Protein AF-A0A495XMM5-F1 (afdb_monomer_lite)

Structure (mmCIF, N/CA/C/O backbone):
data_AF-A0A495XMM5-F1
#
_entry.id   AF-A0A495XMM5-F1
#
loop_
_atom_site.group_PDB
_atom_site.id
_atom_site.type_symbol
_atom_site.label_atom_id
_atom_site.label_alt_id
_atom_site.label_comp_id
_atom_site.label_asym_id
_atom_site.label_entity_id
_atom_site.label_seq_id
_atom_site.pdbx_PDB_ins_code
_atom_site.Cartn_x
_atom_site.Cartn_y
_atom_site.Cartn_z
_atom_site.occupancy
_atom_site.B_iso_or_equiv
_atom_site.auth_seq_id
_atom_site.auth_comp_id
_atom_site.auth_asym_id
_atom_site.auth_atom_id
_atom_site.pdbx_PDB_model_num
ATOM 1 N N . MET A 1 1 ? 1.224 4.793 22.493 1.00 37.12 1 MET A N 1
ATOM 2 C CA . MET A 1 1 ? 0.704 6.177 22.544 1.00 37.12 1 MET A CA 1
ATOM 3 C C . MET A 1 1 ? -0.684 6.191 21.921 1.00 37.12 1 MET A C 1
ATOM 5 O O . MET A 1 1 ? -0.795 5.988 20.718 1.00 37.12 1 MET A O 1
ATOM 9 N N . SER A 1 2 ? -1.733 6.308 22.738 1.00 44.47 2 SER A N 1
ATOM 10 C CA . SER A 1 2 ? -3.119 6.412 22.265 1.00 44.47 2 SER A CA 1
ATOM 11 C C . SER A 1 2 ? -3.433 7.889 22.044 1.00 44.47 2 SER A C 1
ATOM 13 O O . SER A 1 2 ? -3.660 8.629 22.998 1.00 44.47 2 SER A O 1
ATOM 15 N N . THR A 1 3 ? -3.341 8.349 20.799 1.00 59.44 3 THR A N 1
ATOM 16 C CA . THR A 1 3 ? -3.779 9.694 20.415 1.00 59.44 3 THR A CA 1
ATOM 17 C C . THR A 1 3 ? -5.295 9.676 20.283 1.00 59.44 3 THR A C 1
ATOM 19 O O . THR A 1 3 ? -5.822 8.925 19.460 1.00 59.44 3 THR A O 1
ATOM 22 N N . ARG A 1 4 ? -5.988 10.481 21.092 1.00 71.69 4 ARG A N 1
ATOM 23 C CA . ARG A 1 4 ? -7.437 10.683 20.992 1.00 71.69 4 ARG A CA 1
ATOM 24 C C . ARG A 1 4 ? -7.745 11.173 19.560 1.00 71.69 4 ARG A C 1
ATOM 26 O O . ARG A 1 4 ? -7.145 12.171 19.158 1.00 71.69 4 ARG A O 1
ATOM 33 N N . PRO A 1 5 ? -8.555 10.456 18.761 1.00 71.00 5 PRO A N 1
ATOM 34 C CA . PRO A 1 5 ? -8.818 10.844 17.378 1.00 71.00 5 PRO A CA 1
ATOM 35 C C . PRO A 1 5 ? -9.567 12.177 17.334 1.00 71.00 5 PRO A C 1
ATOM 37 O O . PRO A 1 5 ? -10.424 12.431 18.183 1.00 71.00 5 PRO A O 1
ATOM 40 N N . THR A 1 6 ? -9.230 13.032 16.368 1.00 81.69 6 THR A N 1
ATOM 41 C CA . THR A 1 6 ? -9.952 14.299 16.174 1.00 81.69 6 THR A CA 1
ATOM 42 C C . THR A 1 6 ? -11.375 14.029 15.661 1.00 81.69 6 THR A C 1
ATOM 44 O O . THR A 1 6 ? -11.627 12.949 15.110 1.00 81.69 6 THR A O 1
ATOM 47 N N . PRO A 1 7 ? -12.321 14.974 15.811 1.00 82.94 7 PRO A N 1
ATOM 48 C CA . PRO A 1 7 ? -13.683 14.815 15.295 1.00 82.94 7 PRO A CA 1
ATOM 49 C C . PRO A 1 7 ? -13.724 14.460 13.801 1.00 82.94 7 PRO A C 1
ATOM 51 O O . PRO A 1 7 ? -14.493 13.596 13.387 1.00 82.94 7 PRO A O 1
ATOM 54 N N . GLU A 1 8 ? -12.829 15.033 12.996 1.00 81.31 8 GLU A N 1
ATOM 55 C CA . GLU A 1 8 ? -12.727 14.758 11.557 1.00 81.31 8 GLU A CA 1
ATOM 56 C C . GLU A 1 8 ? -12.232 13.330 11.294 1.00 81.31 8 GLU A C 1
ATOM 58 O O . GLU A 1 8 ? -12.701 12.649 10.381 1.00 81.31 8 GLU A O 1
ATOM 63 N N . GLN A 1 9 ? -11.299 12.840 12.119 1.00 80.25 9 GLN A N 1
ATOM 64 C CA . GLN A 1 9 ? -10.826 11.459 12.044 1.00 80.25 9 GLN A CA 1
ATOM 65 C C . GLN A 1 9 ? -11.920 10.467 12.449 1.00 80.25 9 GLN A C 1
ATOM 67 O O . GLN A 1 9 ? -12.014 9.399 11.848 1.00 80.25 9 GLN A O 1
ATOM 72 N N . LEU A 1 10 ? -12.753 10.811 13.434 1.00 83.00 10 LEU A N 1
ATOM 73 C CA . LEU A 1 10 ? -13.906 10.001 13.832 1.00 83.00 10 LEU A CA 1
ATOM 74 C C . LEU A 1 10 ? -14.955 9.939 12.719 1.00 83.00 10 LEU A C 1
ATOM 76 O O . LEU A 1 10 ? -15.338 8.836 12.333 1.00 83.00 10 LEU A O 1
ATOM 80 N N . ALA A 1 11 ? -15.321 11.082 12.134 1.00 83.62 11 ALA A N 1
ATOM 81 C CA . ALA A 1 11 ? -16.253 11.147 11.008 1.00 83.62 11 ALA A CA 1
ATOM 82 C C . ALA A 1 11 ? -15.767 10.305 9.815 1.00 83.62 11 ALA A C 1
ATOM 84 O O . ALA A 1 11 ? -16.528 9.547 9.218 1.00 83.62 11 ALA A O 1
ATOM 85 N N . ALA A 1 12 ? -14.466 10.356 9.516 1.00 80.69 12 ALA A N 1
ATOM 86 C CA . ALA A 1 12 ? -13.848 9.517 8.497 1.00 80.69 12 ALA A CA 1
ATOM 87 C C . ALA A 1 12 ? -13.974 8.012 8.814 1.00 80.69 12 ALA A C 1
ATOM 89 O O . ALA A 1 12 ? -14.273 7.204 7.931 1.00 80.69 12 ALA A O 1
ATOM 90 N N . VAL A 1 13 ? -13.738 7.616 10.072 1.00 80.88 13 VAL A N 1
ATOM 91 C CA . VAL A 1 13 ? -13.847 6.213 10.513 1.00 80.88 13 VAL A CA 1
ATOM 92 C C . VAL A 1 13 ? -15.293 5.726 10.432 1.00 80.88 13 VAL A C 1
ATOM 94 O O . VAL A 1 13 ? -15.527 4.580 10.047 1.00 80.88 13 VAL A O 1
ATOM 97 N N . GLU A 1 14 ? -16.255 6.573 10.781 1.00 83.19 14 GLU A N 1
ATOM 98 C CA . GLU A 1 14 ? -17.683 6.263 10.710 1.00 83.19 14 GLU A CA 1
ATOM 99 C C . GLU A 1 14 ? -18.170 6.156 9.266 1.00 83.19 14 GLU A C 1
ATOM 101 O O . GLU A 1 14 ? -18.809 5.163 8.920 1.00 83.19 14 GLU A O 1
ATOM 106 N N . ALA A 1 15 ? -17.763 7.073 8.385 1.00 82.38 15 ALA A N 1
ATOM 107 C CA . ALA A 1 15 ? -18.044 6.979 6.952 1.00 82.38 15 ALA A CA 1
ATOM 108 C C . ALA A 1 15 ? -17.518 5.658 6.356 1.00 82.38 15 ALA A C 1
ATOM 110 O O . ALA A 1 15 ? -18.215 4.971 5.608 1.00 82.38 15 ALA A O 1
ATOM 111 N N . PHE A 1 16 ? -16.315 5.231 6.755 1.00 81.62 16 PHE A N 1
ATOM 112 C CA . PHE A 1 16 ? -15.768 3.927 6.366 1.00 81.62 16 PHE A CA 1
ATOM 113 C C . PHE A 1 16 ? -16.545 2.743 6.985 1.00 81.62 16 PHE A C 1
ATOM 115 O O . PHE A 1 16 ? -16.642 1.650 6.408 1.00 81.62 16 PHE A O 1
ATOM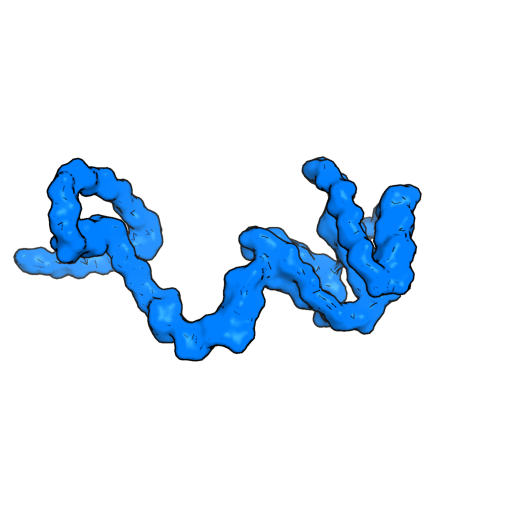 122 N N . ALA A 1 17 ? -17.136 2.932 8.167 1.00 78.75 17 ALA A N 1
ATOM 123 C CA . ALA A 1 17 ? -17.948 1.917 8.826 1.00 78.75 17 ALA A CA 1
ATOM 124 C C . ALA A 1 17 ? -19.274 1.646 8.092 1.00 78.75 17 ALA A C 1
ATOM 126 O O . ALA A 1 17 ? -19.701 0.490 8.071 1.00 78.75 17 ALA A O 1
ATOM 127 N N . VAL A 1 18 ? -19.849 2.636 7.407 1.00 80.69 18 VAL A N 1
ATOM 128 C CA . VAL A 1 18 ? -21.060 2.469 6.579 1.00 80.69 18 VAL A CA 1
ATOM 129 C C . VAL A 1 18 ? -20.804 1.575 5.353 1.00 80.69 18 VAL A C 1
ATOM 131 O O . VAL A 1 18 ? -21.699 0.868 4.905 1.00 80.69 18 VAL A O 1
ATOM 134 N N . GLY A 1 19 ? -19.553 1.483 4.879 1.00 74.88 19 GLY A N 1
ATOM 135 C CA . GLY A 1 19 ? -19.141 0.496 3.870 1.00 74.88 19 GLY A CA 1
ATOM 136 C C . GLY A 1 19 ? -19.214 0.956 2.411 1.00 74.88 19 GLY A C 1
ATOM 137 O O . GLY A 1 19 ? -19.203 0.103 1.528 1.00 74.88 19 GLY A O 1
ATOM 138 N N . GLY A 1 20 ? -19.256 2.268 2.162 1.00 78.81 20 GLY A N 1
ATOM 139 C CA . GLY A 1 20 ? -19.187 2.862 0.821 1.00 78.81 20 GLY A CA 1
ATOM 140 C C . GLY A 1 20 ? -17.787 3.344 0.415 1.00 78.81 20 GLY A C 1
ATOM 141 O O . GLY A 1 20 ? -16.792 3.112 1.107 1.00 78.81 20 GLY A O 1
ATOM 142 N N . HIS A 1 21 ? -17.719 4.052 -0.715 1.00 82.00 21 HIS A N 1
ATOM 143 C CA . HIS A 1 21 ? -16.507 4.739 -1.164 1.00 82.00 21 HIS A CA 1
ATOM 144 C C . HIS A 1 21 ? -16.313 6.033 -0.371 1.00 82.00 21 HIS A C 1
ATOM 146 O O . HIS A 1 21 ? -17.196 6.886 -0.343 1.00 82.00 21 HIS A O 1
ATOM 152 N N . VAL A 1 22 ? -15.148 6.187 0.257 1.00 83.00 22 VAL A N 1
ATOM 153 C CA . VAL A 1 22 ? -14.806 7.378 1.041 1.00 83.00 22 VAL A CA 1
ATOM 154 C C . VAL A 1 22 ? -13.532 7.985 0.476 1.00 83.00 22 VAL A C 1
ATOM 156 O O . VAL A 1 22 ? -12.514 7.304 0.353 1.00 83.00 22 VAL A O 1
ATOM 159 N N . VAL A 1 23 ? -13.581 9.276 0.159 1.00 84.00 23 VAL A N 1
ATOM 160 C CA . VAL A 1 23 ? -12.405 10.054 -0.234 1.00 84.00 23 VAL A CA 1
ATOM 161 C C . VAL A 1 23 ? -11.940 10.851 0.976 1.00 84.00 23 VAL A C 1
ATOM 163 O O . VAL A 1 23 ? -12.687 11.649 1.531 1.00 84.00 23 VAL A O 1
ATOM 166 N N . LEU A 1 24 ? -10.694 10.624 1.392 1.00 80.62 24 LEU A N 1
ATOM 167 C CA . LEU A 1 24 ? -10.082 11.333 2.513 1.00 80.62 24 LEU A CA 1
ATOM 168 C C . LEU A 1 24 ? -9.039 12.308 1.992 1.00 80.62 24 LEU A C 1
ATOM 170 O O . LEU A 1 24 ? -7.893 11.936 1.724 1.00 80.62 24 LEU A O 1
ATOM 174 N N . GLN A 1 25 ? -9.436 13.570 1.878 1.00 81.44 25 GLN A N 1
ATOM 175 C CA . GLN A 1 25 ? -8.492 14.646 1.640 1.00 81.44 25 GLN A CA 1
ATOM 176 C C . GLN A 1 25 ? -7.784 14.990 2.944 1.00 81.44 25 GLN A C 1
ATOM 178 O O . GLN A 1 25 ? -8.400 15.179 3.989 1.00 81.44 25 GLN A O 1
ATOM 183 N N . ALA A 1 26 ? -6.463 15.064 2.891 1.00 77.06 26 ALA A N 1
ATOM 184 C CA . ALA A 1 26 ? -5.683 15.360 4.072 1.00 77.06 26 ALA A CA 1
ATOM 185 C C . ALA A 1 26 ? -4.384 16.066 3.683 1.00 77.06 26 ALA A C 1
ATOM 187 O O . ALA A 1 26 ? -3.757 15.709 2.682 1.00 77.06 26 ALA A O 1
ATOM 188 N N . GLY A 1 27 ? -3.954 17.031 4.494 1.00 72.25 27 GLY A N 1
ATOM 189 C CA . GLY A 1 27 ? -2.728 17.813 4.287 1.00 72.25 27 GLY A CA 1
ATOM 190 C C . GLY A 1 27 ? -1.446 17.055 4.648 1.00 72.25 27 GLY A C 1
ATOM 191 O O . GLY A 1 27 ? -1.483 15.996 5.283 1.00 72.25 27 GLY A O 1
ATOM 192 N N . ALA A 1 28 ? -0.283 17.544 4.218 1.00 71.00 28 ALA A N 1
ATOM 193 C CA . ALA A 1 28 ? 0.999 16.969 4.636 1.00 71.00 28 ALA A CA 1
ATOM 194 C C . ALA A 1 28 ? 1.088 16.921 6.178 1.00 71.00 28 ALA A C 1
ATOM 196 O O . ALA A 1 28 ? 0.619 17.826 6.857 1.00 71.00 28 ALA A O 1
ATOM 197 N N . GLY A 1 29 ? 1.606 15.826 6.742 1.00 66.81 29 GLY A N 1
ATOM 198 C CA . GLY A 1 29 ? 1.723 15.666 8.201 1.00 66.81 29 GLY A CA 1
ATOM 199 C C . GLY A 1 29 ? 0.424 15.356 8.967 1.00 66.81 29 GLY A C 1
ATOM 200 O O . GLY A 1 29 ? 0.499 14.987 10.132 1.00 66.81 29 GLY A O 1
ATOM 201 N N . SER A 1 30 ? -0.756 15.375 8.336 1.00 62.88 30 SER A N 1
ATOM 202 C CA . SER A 1 30 ? -2.057 15.217 9.020 1.00 62.88 30 SER A CA 1
ATOM 203 C C . SER A 1 30 ? -2.408 13.786 9.481 1.00 62.88 30 SER A C 1
ATOM 205 O O . SER A 1 30 ? -3.573 13.458 9.697 1.00 62.88 30 SER A O 1
ATOM 207 N N . GLY A 1 31 ? -1.431 12.880 9.565 1.00 69.62 31 GLY A N 1
ATOM 208 C CA . GLY A 1 31 ? -1.655 11.533 10.099 1.00 69.62 31 GLY A CA 1
ATOM 209 C C . GLY A 1 31 ? -2.531 10.598 9.250 1.00 69.62 31 GLY A C 1
ATOM 210 O O . GLY A 1 31 ? -3.039 9.629 9.800 1.00 69.62 31 GLY A O 1
ATOM 211 N N . LYS A 1 32 ? -2.673 10.813 7.929 1.00 81.06 32 LYS A N 1
ATOM 212 C CA . LYS A 1 32 ? -3.458 9.957 6.996 1.00 81.06 32 LYS A CA 1
ATOM 213 C C . LYS A 1 32 ? -3.307 8.458 7.241 1.00 81.06 32 LYS A C 1
ATOM 215 O O . LYS A 1 32 ? -4.281 7.736 7.430 1.00 81.06 32 LYS A O 1
ATOM 220 N N . THR A 1 33 ? -2.061 7.989 7.252 1.00 81.50 33 THR A N 1
ATOM 221 C CA . THR A 1 33 ? -1.749 6.572 7.457 1.00 81.50 33 THR A CA 1
ATOM 222 C C . THR A 1 33 ? -2.147 6.117 8.861 1.00 81.50 33 THR A C 1
ATOM 224 O O . THR A 1 33 ? -2.604 4.995 9.027 1.00 81.50 33 THR A O 1
ATOM 227 N N . THR A 1 34 ? -2.029 6.981 9.871 1.00 82.31 34 THR A N 1
ATOM 228 C CA . THR A 1 34 ? -2.466 6.689 11.242 1.00 82.31 34 THR A CA 1
ATOM 229 C C . THR A 1 34 ? -3.985 6.533 11.314 1.00 82.31 34 THR A C 1
ATOM 231 O O . THR A 1 34 ? -4.457 5.568 11.910 1.00 82.31 34 THR A O 1
ATOM 234 N N . THR A 1 35 ? -4.750 7.417 10.666 1.00 83.69 35 THR A N 1
ATOM 235 C CA . THR A 1 35 ? -6.216 7.318 10.598 1.00 83.69 35 THR A CA 1
ATOM 236 C C . THR A 1 35 ? -6.652 6.039 9.879 1.00 83.69 35 THR A C 1
ATOM 238 O O . THR A 1 35 ? -7.478 5.296 10.403 1.00 83.69 35 THR A O 1
ATOM 241 N N . LEU A 1 36 ? -6.031 5.705 8.743 1.00 84.06 36 LEU A N 1
ATOM 242 C CA . LEU A 1 36 ? -6.309 4.455 8.020 1.00 84.06 36 LEU A CA 1
ATOM 243 C C . LEU A 1 36 ? -5.967 3.204 8.845 1.00 84.06 36 LEU A C 1
ATOM 245 O O . LEU A 1 36 ? -6.710 2.225 8.818 1.00 84.06 36 LEU A O 1
ATOM 249 N N . VAL A 1 37 ? -4.883 3.228 9.626 1.00 86.06 37 VAL A N 1
ATOM 250 C CA . VAL A 1 37 ? -4.547 2.130 10.549 1.00 86.06 37 VAL A CA 1
ATOM 251 C C . VAL A 1 37 ? -5.612 1.982 11.640 1.00 86.06 37 VAL A C 1
ATOM 253 O O . VAL A 1 37 ? -5.971 0.857 11.986 1.00 86.06 37 VAL A O 1
ATOM 256 N N . GLN A 1 38 ? -6.152 3.084 12.170 1.00 82.94 38 GLN A N 1
ATOM 257 C CA . GLN A 1 38 ? -7.250 3.026 13.142 1.00 82.94 38 GLN A CA 1
ATOM 258 C C . GLN A 1 38 ? -8.523 2.428 12.525 1.00 82.94 38 GLN A C 1
ATOM 260 O O . GLN A 1 38 ? -9.127 1.538 13.126 1.00 82.94 38 GLN A O 1
ATOM 265 N N . MET A 1 39 ? -8.879 2.829 11.299 1.00 83.44 39 MET A N 1
ATOM 266 C CA . MET A 1 39 ? -9.998 2.238 10.550 1.00 83.44 39 MET A CA 1
ATOM 267 C C . MET A 1 39 ? -9.816 0.728 10.358 1.00 83.44 39 MET A C 1
ATOM 269 O O . MET A 1 39 ? -10.716 -0.057 10.665 1.00 83.44 39 MET A O 1
ATOM 273 N N . ALA A 1 40 ? -8.623 0.312 9.923 1.00 85.88 40 ALA A N 1
ATOM 274 C CA . ALA A 1 40 ? -8.274 -1.091 9.723 1.00 85.88 40 ALA A CA 1
ATOM 275 C C . ALA A 1 40 ? -8.324 -1.915 11.017 1.00 85.88 40 ALA A C 1
ATOM 277 O O . ALA A 1 40 ? -8.646 -3.098 10.978 1.00 85.88 40 ALA A O 1
ATOM 278 N N . ARG A 1 41 ? -8.022 -1.321 12.177 1.00 83.88 41 ARG A N 1
ATOM 279 C CA . ARG A 1 41 ? -8.148 -2.003 13.477 1.00 83.88 41 ARG A CA 1
ATOM 280 C C . ARG A 1 41 ? -9.602 -2.142 13.927 1.00 83.88 41 ARG A C 1
ATOM 282 O O . ARG A 1 41 ? -9.928 -3.137 14.565 1.00 83.88 41 ARG A O 1
ATOM 289 N N . ARG A 1 42 ? -10.468 -1.181 13.586 1.00 81.75 42 ARG A N 1
ATOM 290 C CA . ARG A 1 42 ? -11.888 -1.182 13.980 1.00 81.75 42 ARG A CA 1
ATOM 291 C C . ARG A 1 42 ? -12.722 -2.190 13.181 1.00 81.75 42 ARG A C 1
ATOM 293 O O . ARG A 1 42 ? -13.646 -2.775 13.736 1.00 81.75 42 ARG A O 1
ATOM 300 N N . LYS A 1 43 ? -12.386 -2.442 11.909 1.00 76.88 43 LYS A N 1
ATOM 301 C CA . LYS A 1 43 ? -13.019 -3.488 11.083 1.00 76.88 43 LYS A CA 1
ATOM 302 C C . LYS A 1 43 ? -12.047 -4.620 10.757 1.00 76.88 43 LYS A C 1
ATOM 304 O O . LYS A 1 43 ? -11.072 -4.422 10.043 1.00 76.88 43 LYS A O 1
ATOM 309 N N . ARG A 1 44 ? -12.379 -5.846 11.173 1.00 80.12 44 ARG A N 1
ATOM 310 C CA . ARG A 1 44 ? -11.622 -7.077 10.859 1.00 80.12 44 ARG A CA 1
ATOM 311 C C . ARG A 1 44 ? -11.933 -7.646 9.466 1.00 80.12 44 ARG A C 1
ATOM 313 O O . ARG A 1 44 ? -12.040 -8.856 9.303 1.00 80.12 44 ARG A O 1
ATOM 320 N N . ARG A 1 45 ? -12.131 -6.783 8.465 1.00 83.25 45 ARG A N 1
ATOM 321 C CA . ARG A 1 45 ? -12.361 -7.212 7.077 1.00 83.25 45 ARG A CA 1
ATOM 322 C C . ARG A 1 45 ? -11.035 -7.230 6.324 1.00 83.25 45 ARG A C 1
ATOM 324 O O . ARG A 1 45 ? -10.301 -6.254 6.466 1.00 83.25 45 ARG A O 1
ATOM 331 N N . PRO A 1 46 ? -10.741 -8.271 5.526 1.00 88.12 46 PRO A N 1
ATOM 332 C CA . PRO A 1 46 ? -9.537 -8.284 4.710 1.00 88.12 46 PRO A CA 1
ATOM 333 C C . PRO A 1 46 ? -9.509 -7.059 3.792 1.00 88.12 46 PRO A C 1
ATOM 335 O O . PRO A 1 46 ? -10.540 -6.669 3.239 1.00 88.12 46 PRO A O 1
ATOM 338 N N . GLY A 1 47 ? -8.343 -6.431 3.671 1.00 89.69 47 GLY A N 1
ATOM 339 C CA . GLY A 1 47 ? -8.182 -5.203 2.898 1.00 89.69 47 GLY A CA 1
ATOM 340 C C . GLY A 1 47 ? -6.775 -5.040 2.344 1.00 89.69 47 GLY A C 1
ATOM 341 O O . GLY A 1 47 ? -5.832 -5.666 2.823 1.00 89.69 47 GLY A O 1
ATOM 342 N N . GLN A 1 48 ? -6.640 -4.172 1.344 1.00 91.25 48 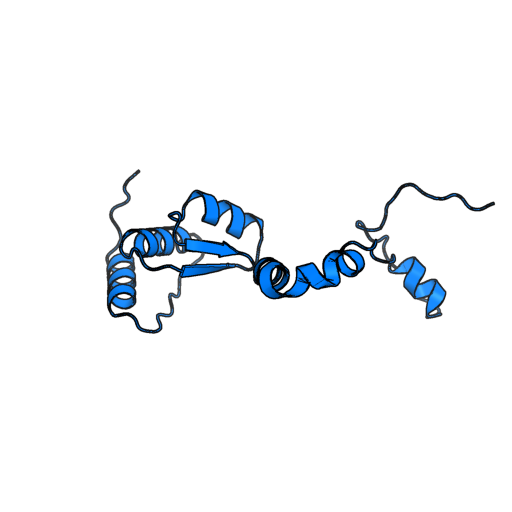GLN A N 1
ATOM 343 C CA . GLN A 1 48 ? -5.366 -3.874 0.702 1.00 91.25 48 GLN A CA 1
ATOM 344 C C . GL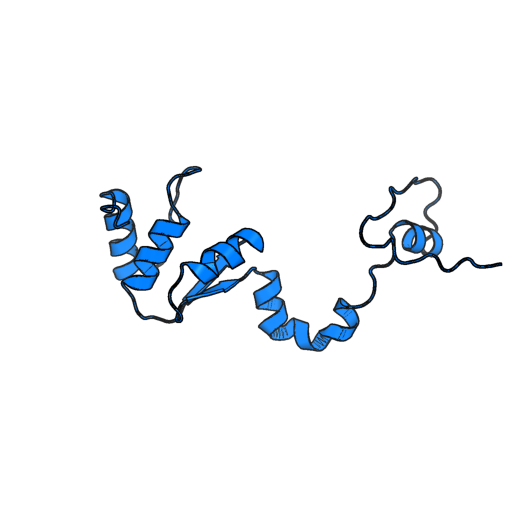N A 1 48 ? -5.115 -2.367 0.719 1.00 91.25 48 GLN A C 1
ATOM 346 O O . GLN A 1 48 ? -5.947 -1.579 0.272 1.00 91.25 48 GLN A O 1
ATOM 351 N N . TYR A 1 49 ? -3.957 -1.964 1.229 1.00 92.38 49 TYR A N 1
ATOM 352 C CA . TYR A 1 49 ? -3.487 -0.587 1.213 1.00 92.38 49 TYR A CA 1
ATOM 353 C C . TYR A 1 49 ? -2.485 -0.401 0.072 1.00 92.38 49 TYR A C 1
ATOM 355 O O . TYR A 1 49 ? -1.377 -0.935 0.113 1.00 92.38 49 TYR A O 1
ATOM 363 N N . LEU A 1 50 ? -2.886 0.348 -0.956 1.00 92.50 50 LEU A N 1
ATOM 364 C CA . LEU A 1 50 ? -2.052 0.647 -2.118 1.00 92.50 50 LEU A CA 1
ATOM 365 C C . LEU A 1 50 ? -1.319 1.976 -1.946 1.00 92.50 50 LEU A C 1
ATOM 367 O O . LEU A 1 50 ? -1.927 3.001 -1.639 1.00 92.50 50 LEU A O 1
ATOM 371 N N . VAL A 1 51 ? -0.007 1.963 -2.174 1.00 92.31 51 VAL A N 1
ATOM 372 C CA . VAL A 1 51 ? 0.853 3.150 -2.068 1.00 92.31 51 VAL A CA 1
ATOM 373 C C . VAL A 1 51 ? 1.853 3.249 -3.213 1.00 92.31 51 VAL A C 1
ATOM 375 O O . VAL A 1 51 ? 2.197 2.264 -3.856 1.00 92.31 51 VAL A O 1
ATOM 378 N N . PHE A 1 52 ? 2.356 4.455 -3.473 1.00 89.25 52 PHE A N 1
ATOM 379 C CA . PHE A 1 52 ? 3.293 4.686 -4.576 1.00 89.25 52 PHE A CA 1
ATOM 380 C C . PHE A 1 52 ? 4.737 4.280 -4.240 1.00 89.25 52 PHE A C 1
ATOM 382 O O . PHE A 1 52 ? 5.477 3.850 -5.120 1.00 89.25 52 PHE A O 1
ATOM 389 N N . ASN A 1 53 ? 5.147 4.402 -2.973 1.00 90.31 53 ASN A N 1
ATOM 390 C CA . ASN A 1 53 ? 6.527 4.170 -2.550 1.00 90.31 53 ASN A CA 1
ATOM 391 C C . ASN A 1 53 ? 6.640 2.934 -1.658 1.00 90.31 53 ASN A C 1
ATOM 393 O O . ASN A 1 53 ? 5.874 2.759 -0.707 1.00 90.31 53 ASN A O 1
ATOM 397 N N . ARG A 1 54 ? 7.669 2.125 -1.920 1.00 90.06 54 ARG A N 1
ATOM 398 C CA . ARG A 1 54 ? 8.033 0.969 -1.105 1.00 90.06 54 ARG A CA 1
ATOM 399 C C . ARG A 1 54 ? 8.343 1.343 0.346 1.00 90.06 54 ARG A C 1
ATOM 401 O O . ARG A 1 54 ? 7.902 0.633 1.239 1.00 90.06 54 ARG A O 1
ATOM 408 N N . SER A 1 55 ? 9.016 2.465 0.606 1.00 90.81 55 SER A N 1
ATOM 409 C CA . SER A 1 55 ? 9.322 2.882 1.985 1.00 90.81 55 SER A CA 1
ATOM 410 C C . SER A 1 55 ? 8.053 3.140 2.809 1.00 90.81 55 SER A C 1
ATOM 412 O O . SER A 1 55 ? 7.981 2.773 3.985 1.00 90.81 55 SER A O 1
ATOM 414 N N . ILE A 1 56 ? 7.023 3.711 2.175 1.00 89.06 56 ILE A N 1
ATOM 415 C CA . ILE A 1 56 ? 5.708 3.937 2.783 1.00 89.06 56 ILE A CA 1
ATOM 416 C C . ILE A 1 56 ? 4.984 2.602 2.973 1.00 89.06 56 ILE A C 1
ATOM 418 O O . ILE A 1 56 ? 4.409 2.389 4.038 1.00 89.06 56 ILE A O 1
ATOM 422 N N . ALA A 1 57 ? 5.050 1.694 1.992 1.00 91.50 57 ALA A N 1
ATOM 423 C CA . ALA A 1 57 ? 4.462 0.357 2.096 1.00 91.50 57 ALA A CA 1
ATOM 424 C C . ALA A 1 57 ? 5.055 -0.414 3.282 1.00 91.50 57 ALA A C 1
ATOM 426 O O . ALA A 1 57 ? 4.321 -0.904 4.134 1.00 91.50 57 ALA A O 1
ATOM 427 N N . ASP A 1 58 ? 6.381 -0.443 3.401 1.00 91.69 58 ASP A N 1
ATOM 428 C CA . ASP A 1 58 ? 7.078 -1.135 4.484 1.00 91.69 58 ASP A CA 1
ATOM 429 C C . ASP A 1 58 ? 6.775 -0.493 5.848 1.00 91.69 58 ASP A C 1
ATOM 431 O O . ASP A 1 58 ? 6.549 -1.192 6.840 1.00 91.69 58 ASP A O 1
ATOM 435 N N . GLY A 1 59 ? 6.706 0.842 5.908 1.00 90.25 59 GLY A N 1
ATOM 436 C CA . GLY A 1 59 ? 6.262 1.567 7.100 1.00 90.25 59 GLY A CA 1
ATOM 437 C C . GLY A 1 59 ? 4.818 1.247 7.495 1.00 90.25 59 GLY A C 1
ATOM 438 O O . GLY A 1 59 ? 4.520 1.101 8.681 1.00 90.25 59 GLY A O 1
ATOM 439 N N . ALA A 1 60 ? 3.935 1.099 6.510 1.00 90.06 60 ALA A N 1
ATOM 440 C CA . ALA A 1 60 ? 2.541 0.734 6.695 1.00 90.06 60 ALA A CA 1
ATOM 441 C C . ALA A 1 60 ? 2.393 -0.722 7.166 1.00 90.06 60 ALA A C 1
ATOM 443 O O . ALA A 1 60 ? 1.708 -0.952 8.161 1.00 90.06 60 ALA A O 1
ATOM 444 N N . ARG A 1 61 ? 3.090 -1.687 6.551 1.00 90.75 61 ARG A N 1
ATOM 445 C CA . ARG A 1 61 ? 3.067 -3.115 6.936 1.00 90.75 61 ARG A CA 1
ATOM 446 C C . ARG 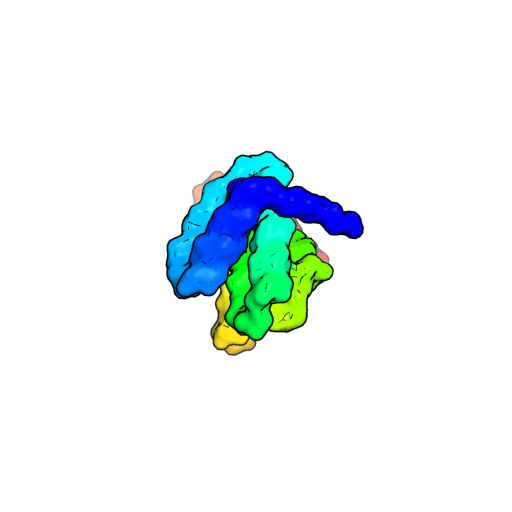A 1 61 ? 3.357 -3.337 8.419 1.00 90.75 61 ARG A C 1
ATOM 448 O O . ARG A 1 61 ? 2.736 -4.184 9.045 1.00 90.75 61 ARG A O 1
ATOM 455 N N . ARG A 1 62 ? 4.263 -2.544 9.002 1.00 90.19 62 ARG A N 1
ATOM 456 C CA . ARG A 1 62 ? 4.587 -2.610 10.440 1.00 90.19 62 ARG A CA 1
ATOM 457 C C . ARG A 1 62 ? 3.479 -2.073 11.354 1.00 90.19 62 ARG A C 1
ATOM 459 O O . ARG A 1 62 ? 3.476 -2.370 12.543 1.00 90.19 62 ARG A O 1
ATOM 466 N N . ARG A 1 63 ? 2.574 -1.238 10.836 1.00 89.88 63 ARG A N 1
ATOM 467 C CA . ARG A 1 63 ? 1.534 -0.536 11.613 1.00 89.88 63 ARG A CA 1
ATOM 468 C C . ARG A 1 63 ? 0.144 -1.152 11.443 1.00 89.88 63 ARG A C 1
ATOM 470 O O . ARG A 1 63 ? -0.643 -1.131 12.398 1.00 89.88 63 ARG A O 1
ATOM 477 N N . PHE A 1 64 ? -0.158 -1.649 10.243 1.00 90.25 64 PHE A N 1
ATOM 478 C CA . PHE A 1 64 ? -1.431 -2.282 9.911 1.00 90.25 64 PHE A CA 1
ATOM 479 C C . PHE A 1 64 ? -1.579 -3.653 10.601 1.00 90.25 64 PHE A C 1
ATOM 481 O O . PHE A 1 64 ? -0.587 -4.331 10.870 1.00 90.25 64 PHE A O 1
ATOM 488 N N . PRO A 1 65 ? -2.816 -4.058 10.941 1.00 90.25 65 PRO A N 1
ATOM 489 C CA . PRO A 1 65 ? -3.099 -5.397 11.447 1.00 90.25 65 PRO A CA 1
ATOM 490 C C . PRO A 1 65 ? -2.924 -6.460 10.349 1.00 90.25 65 PRO A C 1
ATOM 492 O O . PRO A 1 65 ? -2.993 -6.154 9.164 1.00 90.25 65 PRO A O 1
ATOM 495 N N . ARG A 1 66 ? -2.763 -7.732 10.748 1.00 89.25 66 ARG A N 1
ATOM 496 C CA . ARG A 1 66 ? -2.451 -8.858 9.839 1.00 89.25 66 ARG A CA 1
ATOM 497 C C . ARG A 1 66 ? -3.452 -9.077 8.700 1.00 89.25 66 ARG A C 1
ATOM 499 O O . ARG A 1 66 ? -3.090 -9.676 7.698 1.00 89.25 66 ARG A O 1
ATOM 506 N N . HIS A 1 67 ? -4.698 -8.632 8.853 1.00 90.38 67 HIS A N 1
ATOM 507 C CA . HIS A 1 67 ? -5.730 -8.770 7.824 1.00 90.38 67 HIS A CA 1
ATOM 508 C C . HIS A 1 67 ? -5.689 -7.668 6.756 1.00 90.38 67 HIS A C 1
ATOM 510 O O . HIS A 1 67 ? -6.474 -7.726 5.815 1.00 90.38 67 HIS A O 1
ATOM 516 N N . VAL A 1 68 ? -4.814 -6.664 6.890 1.00 92.12 68 VAL A N 1
ATOM 517 C CA . VAL A 1 68 ? -4.633 -5.616 5.878 1.00 92.12 68 VAL A CA 1
ATOM 518 C C . VAL A 1 68 ? -3.236 -5.701 5.276 1.00 92.12 68 VAL A C 1
ATOM 520 O O . VAL A 1 68 ? -2.242 -5.432 5.951 1.00 92.12 68 VAL A O 1
ATOM 523 N N . GLY A 1 69 ? -3.172 -6.051 3.992 1.00 92.69 69 GLY A N 1
ATOM 524 C CA . GLY A 1 69 ? -1.948 -5.985 3.200 1.00 92.69 69 GLY A CA 1
ATOM 525 C C . GLY A 1 69 ? -1.580 -4.538 2.882 1.00 92.69 69 GLY A C 1
ATOM 526 O O . GLY A 1 69 ? -2.449 -3.671 2.796 1.00 92.69 69 GLY A O 1
ATOM 527 N N . ALA A 1 70 ? -0.291 -4.259 2.701 1.00 94.38 70 ALA A N 1
ATOM 528 C CA . ALA A 1 70 ? 0.181 -2.963 2.226 1.00 94.38 70 ALA A CA 1
ATOM 529 C C . ALA A 1 70 ? 1.226 -3.178 1.134 1.00 94.38 70 ALA A C 1
ATOM 531 O O . ALA A 1 70 ? 2.285 -3.750 1.390 1.00 94.38 70 ALA A O 1
ATOM 532 N N . ASP A 1 71 ? 0.923 -2.726 -0.078 1.00 94.56 71 ASP A N 1
ATOM 533 C CA . ASP A 1 71 ? 1.700 -3.013 -1.281 1.00 94.56 71 ASP A CA 1
ATOM 534 C C . ASP A 1 71 ? 1.765 -1.798 -2.197 1.00 94.56 71 ASP A C 1
ATOM 536 O O . ASP A 1 71 ? 0.935 -0.888 -2.133 1.00 94.56 71 ASP A O 1
ATOM 540 N N . THR A 1 72 ? 2.765 -1.782 -3.072 1.00 95.50 72 THR A N 1
ATOM 541 C CA . THR A 1 72 ? 2.740 -0.875 -4.214 1.00 95.50 72 THR A CA 1
ATOM 542 C C . THR A 1 72 ? 1.955 -1.504 -5.352 1.00 95.50 72 THR A C 1
ATOM 544 O O . THR A 1 72 ? 1.810 -2.724 -5.418 1.00 95.50 72 THR A O 1
ATOM 547 N N . ALA A 1 73 ? 1.478 -0.685 -6.291 1.00 93.50 73 ALA A N 1
ATOM 548 C CA . ALA A 1 73 ? 0.820 -1.204 -7.491 1.00 93.50 73 ALA A CA 1
ATOM 549 C C . ALA A 1 73 ? 1.711 -2.225 -8.228 1.00 93.50 73 ALA A C 1
ATOM 551 O O . ALA A 1 73 ? 1.241 -3.277 -8.648 1.00 93.50 73 ALA A O 1
ATOM 552 N N . HIS A 1 74 ? 3.018 -1.956 -8.297 1.00 91.12 74 HIS A N 1
ATOM 553 C CA . HIS A 1 74 ? 3.992 -2.853 -8.913 1.00 91.12 74 HIS A CA 1
ATOM 554 C C . HIS A 1 74 ? 4.182 -4.156 -8.131 1.00 91.12 74 HIS A C 1
ATOM 556 O O . HIS A 1 74 ? 4.230 -5.214 -8.751 1.00 91.12 74 HIS A O 1
ATOM 562 N N . SER A 1 75 ? 4.286 -4.116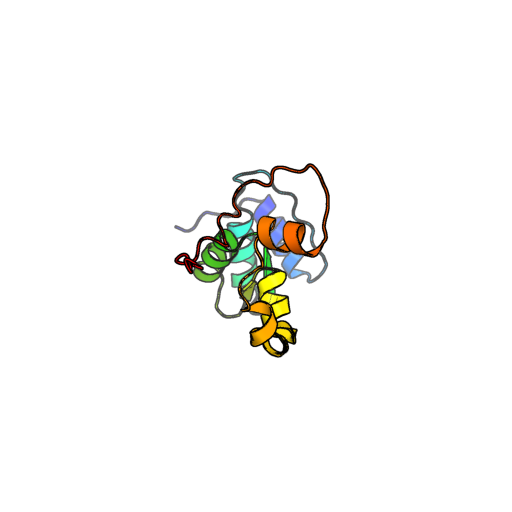 -6.795 1.00 92.06 75 SER A N 1
ATOM 563 C CA . SER A 1 75 ? 4.444 -5.354 -6.017 1.00 92.06 75 SER A CA 1
ATOM 564 C C . SER A 1 75 ? 3.183 -6.211 -6.068 1.00 92.06 75 SER A C 1
ATOM 566 O O . SER A 1 75 ? 3.292 -7.424 -6.226 1.00 92.06 75 SER A O 1
ATOM 568 N N . LEU A 1 76 ? 2.006 -5.581 -6.028 1.00 93.81 76 LEU A N 1
ATOM 569 C CA . LEU A 1 76 ? 0.729 -6.274 -6.167 1.00 93.81 76 LEU A CA 1
ATOM 570 C C . LEU A 1 76 ? 0.587 -6.916 -7.557 1.00 93.81 76 LEU A C 1
ATOM 572 O O . LEU A 1 76 ? 0.245 -8.091 -7.667 1.00 93.81 76 LEU A O 1
ATOM 576 N N . ALA A 1 77 ? 0.917 -6.183 -8.624 1.00 92.25 77 ALA A N 1
ATOM 577 C CA . ALA A 1 77 ? 0.912 -6.726 -9.983 1.00 92.25 77 ALA A CA 1
ATOM 578 C C . ALA A 1 77 ? 1.936 -7.862 -10.155 1.00 92.25 77 ALA A C 1
ATOM 580 O O . ALA A 1 77 ? 1.653 -8.871 -10.804 1.00 92.25 77 ALA A O 1
ATOM 581 N N . TYR A 1 78 ? 3.115 -7.737 -9.539 1.00 92.62 78 TYR A N 1
ATOM 582 C CA . TYR A 1 78 ? 4.132 -8.782 -9.577 1.00 92.62 78 TYR A CA 1
ATOM 583 C C . TYR A 1 78 ? 3.650 -10.081 -8.916 1.00 92.62 78 TYR A C 1
ATOM 585 O O . TYR A 1 78 ? 3.819 -11.156 -9.487 1.00 92.62 78 TYR A O 1
ATOM 593 N N . GLN A 1 79 ? 2.990 -9.980 -7.759 1.00 91.19 79 GLN A N 1
ATOM 594 C CA . GLN A 1 79 ? 2.388 -11.124 -7.067 1.00 91.19 79 GLN A CA 1
ATOM 595 C C . GLN A 1 79 ? 1.268 -11.780 -7.884 1.00 91.19 79 GLN A C 1
ATOM 597 O O . GLN A 1 79 ? 1.177 -13.003 -7.914 1.00 91.19 79 GLN A O 1
ATOM 602 N N . ALA A 1 80 ? 0.435 -10.986 -8.563 1.00 92.50 80 ALA A N 1
ATOM 603 C CA . ALA A 1 80 ? -0.681 -11.508 -9.347 1.00 92.50 80 ALA A CA 1
ATOM 604 C C . ALA A 1 80 ? -0.226 -12.215 -10.636 1.00 92.50 80 ALA A C 1
ATOM 606 O O . ALA A 1 80 ? -0.709 -13.299 -10.958 1.00 92.50 80 ALA A O 1
ATOM 607 N N . VAL A 1 81 ? 0.699 -11.602 -11.383 1.00 93.94 81 VAL A N 1
ATOM 608 C CA . VAL A 1 81 ? 1.074 -12.071 -12.728 1.00 93.94 81 VAL A CA 1
ATOM 609 C C . VAL A 1 81 ? 2.567 -11.957 -13.031 1.00 93.94 81 VAL A C 1
ATOM 611 O O . VAL A 1 81 ? 3.100 -12.782 -13.770 1.00 93.94 81 VAL A O 1
ATOM 614 N N . GLY A 1 82 ? 3.266 -10.973 -12.459 1.00 88.19 82 GLY A N 1
ATOM 615 C CA . GLY A 1 82 ? 4.670 -10.713 -12.801 1.00 88.19 82 GLY A CA 1
ATOM 616 C C . GLY A 1 82 ? 5.632 -11.849 -12.449 1.00 88.19 82 GLY A C 1
ATOM 617 O O . GLY A 1 82 ? 6.642 -11.994 -13.130 1.00 88.19 82 GLY A O 1
ATOM 618 N N . TRP A 1 83 ? 5.302 -12.703 -11.475 1.00 90.12 83 TRP A N 1
ATOM 619 C CA . TRP A 1 83 ? 6.101 -13.887 -11.137 1.00 90.12 83 TRP A CA 1
ATOM 620 C C . TRP A 1 83 ? 6.284 -14.852 -12.320 1.00 90.12 83 TRP A C 1
ATOM 622 O O . TRP A 1 83 ? 7.328 -15.486 -12.428 1.00 90.12 83 TRP A O 1
ATOM 632 N N . ARG A 1 84 ? 5.323 -14.912 -13.254 1.00 93.19 84 ARG A N 1
ATOM 633 C CA . ARG A 1 84 ? 5.429 -15.716 -14.488 1.00 93.19 84 ARG A CA 1
ATOM 634 C C . ARG A 1 84 ? 6.500 -15.199 -15.446 1.00 93.19 84 ARG A C 1
ATOM 636 O O . ARG A 1 84 ? 6.961 -15.929 -16.312 1.00 93.19 84 ARG A O 1
ATOM 643 N N . TYR A 1 85 ? 6.880 -13.937 -15.290 1.00 90.94 85 TYR A N 1
ATOM 644 C CA . TYR A 1 85 ? 7.886 -13.254 -16.093 1.00 90.94 85 TYR A CA 1
ATOM 645 C C . TYR A 1 85 ? 9.120 -12.905 -15.254 1.00 90.94 85 TYR A C 1
ATOM 647 O O . TYR A 1 85 ? 9.878 -12.015 -15.637 1.00 90.94 85 TYR A O 1
ATOM 655 N N . ALA A 1 86 ? 9.318 -13.574 -14.109 1.00 87.44 86 ALA A N 1
ATOM 656 C CA . ALA A 1 86 ? 10.388 -13.268 -13.163 1.00 87.44 86 ALA A CA 1
ATOM 657 C C . ALA A 1 86 ? 11.769 -13.289 -13.827 1.00 87.44 86 ALA A C 1
ATOM 659 O O . ALA A 1 86 ? 12.534 -12.352 -13.638 1.00 87.44 86 ALA A O 1
ATOM 660 N N . GLU A 1 87 ? 12.055 -14.287 -14.667 1.00 86.56 87 GLU A N 1
ATOM 661 C CA . GLU A 1 87 ? 13.321 -14.386 -15.409 1.00 86.56 87 GLU A CA 1
ATOM 662 C C . GLU A 1 87 ? 13.548 -13.168 -16.308 1.00 86.56 87 GLU A C 1
ATOM 664 O O . GLU A 1 87 ? 14.596 -12.526 -16.255 1.00 86.56 87 GLU A O 1
ATOM 669 N N . ARG A 1 88 ? 12.523 -12.781 -17.075 1.00 84.81 88 ARG A N 1
ATOM 670 C CA . ARG A 1 88 ? 12.578 -11.616 -17.965 1.00 84.81 88 ARG A CA 1
ATOM 671 C C . ARG A 1 88 ? 12.722 -10.306 -17.188 1.00 84.81 88 ARG A C 1
ATOM 673 O O . ARG A 1 88 ? 13.423 -9.408 -17.641 1.00 84.81 88 ARG A O 1
ATOM 680 N N . LEU A 1 89 ? 12.053 -10.186 -16.042 1.00 84.75 89 LEU A N 1
ATOM 681 C CA . LEU A 1 89 ? 12.097 -9.002 -15.177 1.00 84.75 89 LEU A CA 1
ATOM 682 C C . LEU A 1 89 ? 13.398 -8.906 -14.367 1.00 84.75 89 LEU A C 1
ATOM 684 O O . LEU A 1 89 ? 13.802 -7.802 -14.007 1.00 84.75 89 LEU A O 1
ATOM 688 N N . ALA A 1 90 ? 14.039 -10.040 -14.079 1.00 82.50 90 ALA A N 1
ATOM 689 C CA . ALA A 1 90 ? 15.320 -10.125 -13.385 1.00 82.50 90 ALA A CA 1
ATOM 690 C C . ALA A 1 90 ? 16.519 -9.916 -14.317 1.00 82.50 90 ALA A C 1
ATOM 692 O O . ALA A 1 90 ? 17.640 -9.754 -13.831 1.00 82.50 90 ALA A O 1
ATOM 693 N N . MET A 1 91 ? 16.305 -9.900 -15.639 1.00 79.44 91 MET A N 1
ATOM 694 C CA . MET A 1 91 ? 17.383 -9.628 -16.578 1.00 79.44 91 MET A CA 1
ATOM 695 C C . MET A 1 91 ? 18.012 -8.256 -16.301 1.00 79.44 91 MET A C 1
ATOM 697 O O . MET A 1 91 ? 17.291 -7.281 -16.054 1.00 79.44 91 MET A O 1
ATOM 701 N N . PRO A 1 92 ? 19.353 -8.150 -16.368 1.00 77.25 92 PRO A N 1
ATOM 702 C CA . PRO A 1 92 ? 20.033 -6.873 -16.270 1.00 77.25 92 PRO A CA 1
ATOM 703 C C . PRO A 1 92 ? 19.428 -5.895 -17.272 1.00 77.25 92 PRO A C 1
ATOM 705 O O . PRO A 1 92 ? 19.322 -6.191 -18.464 1.00 77.25 92 PRO A O 1
ATOM 708 N N . CYS A 1 93 ? 19.021 -4.723 -16.785 1.00 69.75 93 CYS A N 1
ATOM 709 C CA . CYS A 1 93 ? 18.590 -3.661 -17.679 1.00 69.75 93 CYS A CA 1
ATOM 710 C C . CYS A 1 93 ? 19.750 -3.362 -18.631 1.00 69.75 93 CYS A C 1
ATOM 712 O O . CYS A 1 93 ? 20.883 -3.165 -18.184 1.00 69.75 93 CYS A O 1
ATOM 714 N N . MET A 1 94 ? 19.491 -3.344 -19.938 1.00 75.94 94 MET A N 1
ATOM 715 C CA . MET A 1 94 ? 20.496 -2.840 -20.861 1.00 75.94 94 MET A CA 1
ATOM 716 C C . MET A 1 94 ? 20.763 -1.379 -20.519 1.00 75.94 94 MET A C 1
ATOM 718 O O . MET A 1 94 ? 19.833 -0.588 -20.352 1.00 75.94 94 MET A O 1
ATOM 722 N N . SER A 1 95 ? 22.041 -1.015 -20.419 1.00 78.81 95 SER A N 1
ATOM 723 C CA . SER A 1 95 ? 22.390 0.388 -20.254 1.00 78.81 95 SER A CA 1
ATOM 724 C C . SER A 1 95 ? 21.862 1.177 -21.446 1.00 78.81 95 SER A C 1
ATOM 726 O O . SER A 1 95 ? 21.899 0.707 -22.584 1.00 78.81 95 SER A O 1
ATOM 728 N N . SER A 1 96 ? 21.388 2.394 -21.191 1.00 72.81 96 SER A N 1
ATOM 729 C CA . SER A 1 96 ? 20.979 3.332 -22.241 1.00 72.81 96 SER A CA 1
ATOM 730 C C . SER A 1 96 ? 22.074 3.510 -23.298 1.00 72.81 96 SER A C 1
ATOM 732 O O . SER A 1 96 ? 21.775 3.572 -24.483 1.00 72.81 96 SER A O 1
ATOM 734 N N . ALA A 1 97 ? 23.344 3.489 -22.880 1.00 74.12 97 ALA A N 1
ATOM 735 C CA . ALA A 1 97 ? 24.498 3.504 -23.774 1.00 74.12 97 ALA A CA 1
ATOM 736 C C . ALA A 1 97 ? 24.568 2.266 -24.691 1.00 74.12 97 ALA A C 1
ATOM 738 O O . ALA A 1 97 ? 24.783 2.412 -25.891 1.00 74.12 97 ALA A O 1
ATOM 739 N N . LYS A 1 98 ? 24.350 1.056 -24.156 1.00 77.06 98 LYS A N 1
ATOM 740 C CA . LYS A 1 98 ? 24.344 -0.186 -24.947 1.00 77.06 98 LYS A CA 1
ATOM 741 C C . LYS A 1 98 ? 23.143 -0.245 -25.894 1.00 77.06 98 LYS A C 1
ATOM 743 O O . LYS A 1 98 ? 23.301 -0.647 -27.039 1.00 77.06 98 LYS A O 1
ATOM 748 N N . LEU A 1 99 ? 21.968 0.203 -25.447 1.00 78.62 99 LEU A N 1
ATOM 749 C CA . LEU A 1 99 ? 20.774 0.308 -26.289 1.00 78.62 99 LEU A CA 1
ATOM 750 C C . LEU A 1 99 ? 20.984 1.312 -27.435 1.00 78.62 99 LEU A C 1
ATOM 752 O O . LEU A 1 99 ? 20.646 1.014 -28.573 1.00 78.62 99 LEU A O 1
ATOM 756 N N . ALA A 1 100 ? 21.583 2.472 -27.151 1.00 77.50 100 ALA A N 1
ATOM 757 C CA . ALA A 1 100 ? 21.917 3.464 -28.168 1.00 77.50 100 ALA A CA 1
ATOM 758 C C . ALA A 1 100 ? 22.915 2.902 -29.193 1.00 77.50 100 ALA A C 1
ATOM 760 O O . ALA A 1 100 ? 22.691 3.040 -30.386 1.00 77.50 100 ALA A O 1
ATOM 761 N N . ALA A 1 101 ? 23.960 2.190 -28.765 1.00 77.75 101 ALA A N 1
ATOM 762 C CA . ALA A 1 101 ? 24.892 1.559 -29.704 1.00 77.75 101 ALA A CA 1
ATOM 763 C C . ALA A 1 101 ? 24.195 0.575 -30.668 1.00 77.75 101 ALA A C 1
ATOM 765 O O . ALA A 1 101 ? 24.544 0.522 -31.841 1.00 77.75 101 ALA A O 1
ATOM 766 N N . VAL A 1 102 ? 23.185 -0.163 -30.191 1.00 80.44 102 VAL A N 1
ATOM 767 C CA . VAL A 1 102 ? 22.397 -1.106 -31.009 1.00 80.44 102 VAL A CA 1
ATOM 768 C C . VAL A 1 102 ? 21.392 -0.392 -31.921 1.00 80.44 102 VAL A C 1
ATOM 770 O O . VAL A 1 102 ? 21.169 -0.832 -33.044 1.00 80.44 102 VAL A O 1
ATOM 773 N N . LEU A 1 103 ? 20.771 0.693 -31.451 1.00 80.44 103 LEU A N 1
ATOM 774 C CA . LEU A 1 103 ? 19.727 1.419 -32.186 1.00 80.44 103 LEU A CA 1
ATOM 775 C C . LEU A 1 103 ? 20.272 2.503 -33.133 1.00 80.44 103 LEU A C 1
ATOM 777 O O . LEU A 1 103 ? 19.511 3.051 -33.924 1.00 80.44 103 LEU A O 1
ATOM 781 N N . GLY A 1 104 ? 21.559 2.845 -33.036 1.00 76.00 104 GLY A N 1
ATOM 782 C CA . GLY A 1 104 ? 22.234 3.795 -33.921 1.00 76.00 104 GLY A CA 1
ATOM 783 C C . GLY A 1 104 ? 21.787 5.271 -33.891 1.00 76.00 104 GLY A C 1
ATOM 784 O O . GLY A 1 104 ? 21.999 5.934 -34.906 1.00 76.00 104 GLY A O 1
ATOM 785 N N . PRO A 1 105 ? 21.207 5.861 -32.816 1.00 72.88 105 PRO A N 1
ATOM 786 C CA . PRO A 1 105 ? 20.970 7.297 -32.797 1.00 72.88 105 PRO A CA 1
ATOM 787 C C . PRO A 1 105 ? 22.314 8.038 -32.715 1.00 72.88 105 PRO A C 1
ATOM 789 O O . PRO A 1 105 ? 23.013 8.016 -31.698 1.00 72.88 105 PRO A O 1
ATOM 792 N N . THR A 1 106 ? 22.687 8.709 -33.801 1.00 59.66 106 THR A N 1
ATOM 793 C CA . THR A 1 106 ? 23.869 9.572 -33.884 1.00 59.66 106 THR A CA 1
ATOM 794 C C . THR A 1 106 ? 23.660 10.855 -33.073 1.00 59.66 106 THR A C 1
ATOM 796 O O . THR A 1 106 ? 22.742 11.620 -33.355 1.00 59.66 106 THR A O 1
ATOM 799 N N . GLY A 1 107 ? 24.527 11.116 -32.083 1.00 60.97 107 GLY A N 1
ATOM 800 C CA . GLY A 1 107 ? 24.692 12.451 -31.479 1.00 60.97 107 GLY A CA 1
ATOM 801 C C . GLY A 1 107 ? 24.273 12.640 -30.013 1.00 60.97 107 GLY A C 1
ATOM 802 O O . GLY A 1 107 ? 24.454 13.729 -29.478 1.00 60.97 107 GLY A O 1
ATOM 803 N N . THR A 1 108 ? 23.759 11.623 -29.316 1.00 61.28 108 THR A N 1
ATOM 804 C CA . THR A 1 108 ? 23.324 11.782 -27.910 1.00 61.28 108 THR A CA 1
ATOM 805 C C . THR A 1 108 ? 24.336 11.249 -26.896 1.00 61.28 108 THR A C 1
ATOM 807 O O . THR A 1 108 ? 24.613 10.050 -26.847 1.00 61.28 108 THR A O 1
ATOM 810 N N . ARG A 1 109 ? 24.847 12.130 -26.025 1.00 58.62 109 ARG A N 1
ATOM 811 C CA . ARG A 1 109 ? 25.646 11.758 -24.847 1.00 58.62 109 ARG A CA 1
ATOM 812 C C . ARG A 1 109 ? 24.714 11.296 -23.725 1.00 58.62 109 ARG A C 1
ATOM 814 O O . ARG A 1 109 ? 24.068 12.116 -23.080 1.00 58.62 109 ARG A O 1
ATOM 821 N N . TRP A 1 110 ? 24.647 9.989 -23.482 1.00 60.88 110 TRP A N 1
ATOM 822 C CA . TRP A 1 110 ? 23.815 9.432 -22.413 1.00 60.88 110 TRP A CA 1
ATOM 823 C C . TRP A 1 110 ? 24.561 9.424 -21.071 1.00 60.88 110 TRP A C 1
ATOM 825 O O . TRP A 1 110 ? 25.696 8.939 -21.012 1.00 60.88 110 TRP A O 1
ATOM 835 N N . PRO A 1 111 ? 23.953 9.917 -1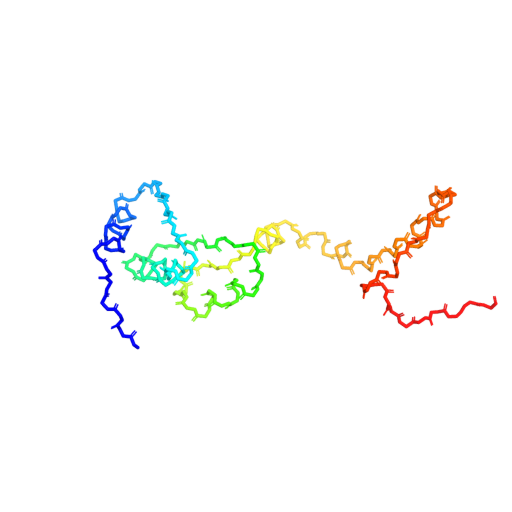9.975 1.00 59.34 111 PRO A N 1
ATOM 836 C CA . PRO A 1 111 ? 24.530 9.761 -18.646 1.00 59.34 111 PRO A CA 1
ATOM 837 C C . PRO A 1 111 ? 24.608 8.271 -18.285 1.00 59.34 111 PRO A C 1
ATOM 839 O O . PRO A 1 111 ? 23.722 7.485 -18.637 1.00 59.34 111 PRO A O 1
ATOM 842 N N . LYS A 1 112 ? 25.679 7.871 -17.583 1.00 58.41 112 LYS A N 1
ATOM 843 C CA . LYS A 1 112 ? 25.858 6.487 -17.120 1.00 58.41 112 LYS A CA 1
ATOM 844 C C . LYS A 1 112 ? 24.641 6.080 -16.286 1.00 58.41 112 LYS A C 1
ATOM 846 O O . LYS A 1 112 ? 24.332 6.710 -15.279 1.00 58.41 112 LYS A O 1
ATOM 851 N N . CYS A 1 113 ? 23.944 5.027 -16.709 1.00 52.66 113 CYS A N 1
ATOM 852 C CA . CYS A 1 113 ? 22.826 4.490 -15.947 1.00 52.66 113 CYS A CA 1
ATOM 853 C C . CYS A 1 113 ? 23.356 3.874 -14.645 1.00 52.66 113 CYS A C 1
ATOM 855 O O . CYS A 1 113 ? 24.022 2.840 -14.685 1.00 52.66 113 CYS A O 1
ATOM 857 N N . CYS A 1 114 ? 23.015 4.463 -13.495 1.00 54.53 114 CYS A N 1
ATOM 858 C CA . CYS A 1 114 ? 23.453 4.004 -12.169 1.00 54.53 114 CYS A CA 1
ATOM 859 C C . CYS A 1 114 ? 23.073 2.545 -11.854 1.00 54.53 114 CYS A C 1
ATOM 861 O O . CYS A 1 114 ? 23.625 1.949 -10.937 1.00 54.53 114 CYS A O 1
ATOM 863 N N . ARG A 1 115 ? 22.124 1.963 -12.599 1.00 53.41 115 ARG A N 1
ATOM 864 C CA . ARG A 1 115 ? 21.660 0.578 -12.435 1.00 53.41 115 ARG A CA 1
ATOM 865 C C . ARG A 1 115 ? 22.438 -0.443 -13.277 1.00 53.41 115 ARG A C 1
ATOM 867 O O . ARG A 1 115 ? 22.311 -1.632 -13.024 1.00 53.41 115 ARG A O 1
ATOM 874 N N . CYS A 1 116 ? 23.229 0.002 -14.254 1.00 52.75 116 CYS A N 1
ATOM 875 C CA . CYS A 1 116 ? 23.933 -0.882 -15.192 1.00 52.75 116 CYS A CA 1
ATOM 876 C C . CYS A 1 116 ? 25.440 -0.999 -14.915 1.00 52.75 116 CYS A C 1
ATOM 878 O O . CYS A 1 116 ? 26.149 -1.642 -15.684 1.00 52.75 116 CYS A O 1
ATOM 880 N N . SER A 1 117 ? 25.935 -0.386 -13.837 1.00 52.97 117 SER A N 1
ATOM 881 C CA . SER A 1 117 ? 27.328 -0.487 -13.393 1.00 52.97 117 SER A CA 1
ATOM 882 C C . SER A 1 117 ? 27.580 -1.833 -12.694 1.00 52.97 117 SER A C 1
ATOM 884 O O . SER A 1 117 ? 27.809 -1.880 -11.489 1.00 52.97 117 SER A O 1
ATOM 886 N N . GLY A 1 118 ? 27.458 -2.937 -13.433 1.00 51.50 118 GLY A N 1
ATOM 887 C CA . GLY A 1 118 ? 28.042 -4.227 -13.046 1.00 51.50 118 GLY A CA 1
ATOM 888 C C . GLY A 1 118 ? 29.553 -4.244 -13.329 1.00 51.50 118 GLY A C 1
ATOM 889 O O . GLY A 1 118 ? 30.025 -3.365 -14.056 1.00 51.50 118 GLY A O 1
ATOM 890 N N . PRO A 1 119 ? 30.320 -5.196 -12.760 1.00 40.75 119 PRO A N 1
ATOM 891 C CA . PRO A 1 119 ? 31.767 -5.263 -12.954 1.00 40.75 119 PRO A CA 1
ATOM 892 C C . PRO A 1 119 ? 32.071 -5.373 -14.450 1.00 40.75 119 PRO A C 1
ATOM 894 O O . PRO A 1 119 ? 31.479 -6.191 -15.156 1.00 40.75 119 PRO A O 1
ATOM 897 N N . GLY A 1 120 ? 32.922 -4.467 -14.934 1.00 42.50 120 GLY A N 1
ATOM 898 C CA . GLY A 1 120 ? 33.245 -4.331 -16.345 1.00 42.50 120 GLY A CA 1
ATOM 899 C C . GLY A 1 120 ? 33.800 -5.632 -16.905 1.00 42.50 120 GLY A C 1
ATOM 900 O O . GLY A 1 120 ? 34.788 -6.155 -16.402 1.00 42.50 120 GLY A O 1
ATOM 901 N N . VAL A 1 121 ? 33.168 -6.137 -17.959 1.00 39.88 121 VAL A N 1
ATOM 902 C CA . VAL A 1 121 ? 33.836 -7.063 -18.868 1.00 39.88 121 VAL A CA 1
ATOM 903 C C . VAL A 1 121 ? 34.674 -6.184 -19.790 1.00 39.88 121 VAL A C 1
ATOM 905 O O . VAL A 1 121 ? 34.144 -5.588 -20.729 1.00 39.88 121 VAL A O 1
ATOM 908 N N . GLU A 1 122 ? 35.957 -6.032 -19.459 1.00 36.03 122 GLU A N 1
ATOM 909 C CA . GLU A 1 122 ? 36.970 -5.596 -20.421 1.00 36.03 122 GLU A CA 1
ATOM 910 C C . GLU A 1 122 ? 36.930 -6.566 -21.604 1.00 36.03 122 GLU A C 1
ATOM 912 O O . GLU A 1 122 ? 37.004 -7.783 -21.440 1.00 36.03 122 GLU A O 1
ATOM 917 N N . SER A 1 123 ? 36.709 -6.018 -22.793 1.00 28.08 123 SER A N 1
ATOM 918 C CA . SER A 1 123 ? 36.892 -6.732 -24.055 1.00 28.08 123 SER A CA 1
ATOM 919 C C . SER A 1 123 ? 38.214 -6.253 -24.671 1.00 28.08 123 SER A C 1
ATOM 921 O O . SER A 1 123 ? 38.561 -5.093 -24.437 1.00 28.08 123 SER A O 1
ATOM 923 N N . PRO A 1 124 ? 38.942 -7.139 -25.375 1.00 38.75 124 PRO A N 1
ATOM 924 C CA . PRO A 1 124 ? 40.312 -6.909 -25.842 1.00 38.75 124 PRO A CA 1
ATOM 925 C C . PRO A 1 124 ? 40.450 -5.765 -26.850 1.00 38.75 124 PRO A C 1
ATOM 927 O O . PRO A 1 124 ? 39.454 -5.454 -27.544 1.00 38.75 124 PRO A O 1
#

pLDDT: mean 78.05, std 15.05, range [28.08, 95.5]

InterPro domains:
  IPR000212 UvrD-like helicase [PTHR11070] (6-79)
  IPR014016 UvrD-like helicase, ATP-binding domain [PF00580] (6-39)
  IPR027417 P-loop containing nucleoside triphosphate hydrolase [G3DSA:3.40.50.300] (4-101)
  IPR027417 P-loop containing nucleoside triphosphate hydrolase [SSF52540] (4-83)

Secondary structure (DSSP, 8-state):
--PPPPHHHHHHHHHHHHTS-------TTS-HHHHHHHHHHH----EEEEES-HHHHHHHHTTS-TTEEEEEHHHHHHHHTGGGGHHHHHSPPPPHHHHHHHH--TT--PPP-TT--PPP----

Organism: NCBI:txid543527

Sequence (124 aa):
MSTRPTPEQLAAVEAFAVGGHVVLQAGAGSGKTTTLVQMARRKRRPGQYLVFNRSIADGARRRFPRHVGADTAHSLAYQAVGWRYAERLAMPCMSSAKLAAVLGPTGTRWPKCCRCSGPGVESP

Radius of gyration: 22.22 Å; chains: 1; bounding box: 61×34×56 Å

Foldseek 3Di:
DDDDDDPVLVVQLVVVVVPDDDDDDDDPPRCPLVSVQVSQVVDVAQEEAEDADPVVQVVSVVRHDPSYHGDYPVVVCCVVPVVVVVVVVPPQDPWPVNVCVVVVDPDDDDDTDPRNPDPDPDDD